Protein AF-E9GC43-F1 (afdb_monomer_lite)

Sequence (111 aa):
MTDYAIDRRLNSLTITDDTIWDQGLTAAPTGIAVFGQLIISTTRVPDFRIDQIDKTHIPLIKQPKSFRATLMQIADEVYGAFNKAHTNMDMIRLQMAQVPDYVMDCVRIIQ

Radius of gyration: 23.35 Å; chains: 1; bounding box: 50×37×61 Å

pLDDT: mean 80.89, std 14.32, range [49.03, 94.81]

Foldseek 3Di:
DVVVVVVVVVVVVVVVPVVVCVVVVVVLVVVVVVLVVVLVVPVVDDWAFQVPDDCVVPVQQPPRRTPNVSSVSVVVVSVVVVVVVVVVVVVVVVVVVCVVVVVVVVVVVVD

Organism: Daphnia pulex (NCBI:txid6669)

Secondary structure (DSSP, 8-state):
-HHHHHHHHHHHHHHHHHHHHHHHHHHHHHHHHHHHHHHHHHHHS------SS-TTS-TT-S-TT-HHHHHHHHHHHHHHHHHHHHHHHHHHHHHHHHHHHHHHHHHHHH-

Structure (mmCIF, N/CA/C/O backbone):
data_AF-E9GC43-F1
#
_entry.id   AF-E9GC43-F1
#
loop_
_atom_site.group_PDB
_atom_site.id
_atom_site.type_symbol
_atom_site.label_atom_id
_atom_site.label_alt_id
_atom_site.label_comp_id
_atom_site.label_asym_id
_atom_site.label_entity_id
_atom_site.label_seq_id
_atom_site.pdbx_PDB_ins_code
_atom_site.Cartn_x
_atom_site.Cartn_y
_atom_site.Cartn_z
_atom_site.occupancy
_atom_site.B_iso_or_equiv
_atom_site.auth_seq_id
_atom_site.auth_comp_id
_atom_site.auth_asym_id
_atom_site.auth_atom_id
_atom_site.pdbx_PDB_model_num
ATOM 1 N N . MET A 1 1 ? 22.131 -24.142 -37.087 1.00 49.03 1 MET A N 1
ATOM 2 C CA . MET A 1 1 ? 22.239 -24.847 -35.785 1.00 49.03 1 MET A CA 1
ATOM 3 C C . MET A 1 1 ? 22.377 -23.877 -34.605 1.00 49.03 1 MET A C 1
ATOM 5 O O . MET A 1 1 ? 21.915 -24.205 -33.524 1.00 49.03 1 MET A O 1
ATOM 9 N N . THR A 1 2 ? 22.944 -22.682 -34.804 1.00 53.09 2 THR A N 1
ATOM 10 C CA . THR A 1 2 ? 23.028 -21.587 -33.815 1.00 53.09 2 THR A CA 1
ATOM 11 C C . THR A 1 2 ? 21.692 -20.887 -33.533 1.00 53.09 2 THR A C 1
ATOM 13 O O . THR A 1 2 ? 21.419 -20.556 -32.387 1.00 53.09 2 THR A O 1
ATOM 16 N N . ASP A 1 3 ? 20.833 -20.744 -34.542 1.00 51.72 3 ASP A N 1
ATOM 17 C CA . ASP A 1 3 ? 19.540 -20.041 -34.448 1.00 51.72 3 ASP A CA 1
ATOM 18 C C . ASP A 1 3 ? 18.536 -20.741 -33.506 1.00 51.72 3 ASP A C 1
ATOM 20 O O . ASP A 1 3 ? 18.017 -20.154 -32.564 1.00 51.72 3 ASP A O 1
ATOM 24 N N . TYR A 1 4 ? 18.406 -22.066 -33.637 1.00 53.50 4 TYR A N 1
ATOM 25 C CA . TYR A 1 4 ? 17.558 -22.910 -32.780 1.00 53.50 4 TYR A CA 1
ATOM 26 C C . TYR A 1 4 ? 17.967 -22.899 -31.293 1.00 53.50 4 TYR A C 1
ATOM 28 O O . TYR A 1 4 ? 17.134 -23.058 -30.402 1.00 53.50 4 TYR A O 1
ATOM 36 N N . ALA A 1 5 ? 19.260 -22.721 -31.005 1.00 57.56 5 ALA A N 1
ATOM 37 C CA . ALA A 1 5 ? 19.765 -22.659 -29.635 1.00 57.56 5 ALA A CA 1
ATOM 38 C C . ALA A 1 5 ? 19.502 -21.292 -28.977 1.00 57.56 5 ALA A C 1
ATOM 40 O O . ALA A 1 5 ? 19.308 -21.232 -27.763 1.00 57.56 5 ALA A O 1
ATOM 41 N N . ILE A 1 6 ? 19.478 -20.215 -29.770 1.00 59.69 6 ILE A N 1
ATOM 42 C CA . ILE A 1 6 ? 19.144 -18.859 -29.318 1.00 59.69 6 ILE A CA 1
ATOM 43 C C . ILE A 1 6 ? 17.639 -18.756 -29.047 1.00 59.69 6 ILE A C 1
ATOM 45 O O . ILE A 1 6 ? 17.246 -18.291 -27.979 1.00 59.69 6 ILE A O 1
ATOM 49 N N . ASP A 1 7 ? 16.813 -19.293 -29.943 1.00 62.22 7 ASP A N 1
ATOM 50 C CA . ASP A 1 7 ? 15.350 -19.244 -29.850 1.00 62.22 7 ASP A CA 1
ATOM 51 C C . ASP A 1 7 ? 14.812 -20.042 -28.646 1.00 62.22 7 ASP A C 1
ATOM 53 O O . ASP A 1 7 ? 13.948 -19.597 -27.890 1.00 62.22 7 ASP A O 1
ATOM 57 N N . ARG A 1 8 ? 15.426 -21.198 -28.357 1.00 58.62 8 ARG A N 1
ATOM 58 C CA . ARG A 1 8 ? 15.125 -21.991 -27.153 1.00 58.62 8 ARG A CA 1
ATOM 59 C C . ARG A 1 8 ? 15.499 -21.265 -25.857 1.00 58.62 8 ARG A C 1
ATOM 61 O O . ARG A 1 8 ? 14.845 -21.466 -24.836 1.00 58.62 8 ARG A O 1
ATOM 68 N N . ARG A 1 9 ? 16.550 -20.439 -25.889 1.00 56.59 9 ARG A N 1
ATOM 69 C CA . ARG A 1 9 ? 17.026 -19.667 -24.735 1.00 56.59 9 ARG A CA 1
ATOM 70 C C . ARG A 1 9 ? 16.157 -18.427 -24.497 1.00 56.59 9 ARG A C 1
ATOM 72 O O . ARG A 1 9 ? 15.822 -18.158 -23.348 1.00 56.59 9 ARG A O 1
ATOM 79 N N . LEU A 1 10 ? 15.724 -17.748 -25.562 1.00 57.44 10 LEU A N 1
ATOM 80 C CA . LEU A 1 10 ? 14.730 -16.668 -25.515 1.00 57.44 10 LEU A CA 1
ATOM 81 C C . LEU A 1 10 ? 13.381 -17.167 -24.981 1.00 57.44 10 LEU A C 1
ATOM 83 O O . LEU A 1 10 ? 12.867 -16.598 -24.024 1.00 57.44 10 LEU A O 1
ATOM 87 N N . ASN A 1 11 ? 12.877 -18.296 -25.489 1.00 59.16 11 ASN A N 1
ATOM 88 C CA . ASN A 1 11 ? 11.620 -18.887 -25.013 1.00 59.16 11 ASN A CA 1
ATOM 89 C C . ASN A 1 11 ? 11.684 -19.385 -23.559 1.00 59.16 11 ASN A C 1
ATOM 91 O O . ASN A 1 11 ? 10.669 -19.421 -22.870 1.00 59.16 11 ASN A O 1
ATOM 95 N N . SER A 1 12 ? 12.867 -19.769 -23.065 1.00 54.56 12 SER A N 1
ATOM 96 C CA . SER A 1 12 ? 13.034 -20.124 -21.649 1.00 54.56 12 SER A CA 1
ATOM 97 C C . SER A 1 12 ? 13.063 -18.914 -20.713 1.00 54.56 12 SER A C 1
ATOM 99 O O . SER A 1 12 ? 12.774 -19.080 -19.536 1.00 54.56 12 SER A O 1
ATOM 101 N N . LEU A 1 13 ? 13.402 -17.724 -21.224 1.00 57.31 13 LEU A N 1
ATOM 102 C CA . LEU A 1 13 ? 13.411 -16.476 -20.456 1.00 57.31 13 LEU A CA 1
ATOM 103 C C . LEU A 1 13 ? 12.009 -15.855 -20.390 1.00 57.31 13 LEU A C 1
ATOM 105 O O . LEU A 1 13 ? 11.621 -15.371 -19.334 1.00 57.31 13 LEU A O 1
ATOM 109 N N . THR A 1 14 ? 11.230 -15.926 -21.474 1.00 53.97 14 THR A N 1
ATOM 110 C CA . THR A 1 14 ? 9.874 -15.350 -21.544 1.00 53.97 14 THR A CA 1
ATOM 111 C C . THR A 1 14 ? 8.869 -16.083 -20.651 1.00 53.97 14 THR A C 1
ATOM 113 O O . THR A 1 14 ? 8.145 -15.452 -19.890 1.00 53.97 14 THR A O 1
ATOM 116 N N . ILE A 1 15 ? 8.874 -17.422 -20.657 1.00 54.19 15 ILE A N 1
ATOM 117 C CA . ILE A 1 15 ? 7.895 -18.229 -19.901 1.00 54.19 15 ILE A CA 1
ATOM 118 C C . ILE A 1 15 ? 8.081 -18.095 -18.379 1.00 54.19 15 ILE A C 1
ATOM 120 O O . ILE A 1 15 ? 7.105 -18.167 -17.633 1.00 54.19 15 ILE A O 1
ATOM 124 N N . THR A 1 16 ? 9.312 -17.894 -17.896 1.00 50.50 16 THR A N 1
ATOM 125 C CA . THR A 1 16 ? 9.575 -17.738 -16.456 1.00 50.50 16 THR A CA 1
ATOM 126 C C . THR A 1 16 ? 9.291 -16.334 -15.937 1.00 50.50 16 THR A C 1
ATOM 128 O O . THR A 1 16 ? 8.908 -16.203 -14.779 1.00 50.50 16 THR A O 1
ATOM 131 N N . ASP A 1 17 ? 9.450 -15.299 -16.763 1.00 55.00 17 ASP A N 1
ATOM 132 C CA . ASP A 1 17 ? 9.271 -13.906 -16.335 1.00 55.00 17 ASP A CA 1
ATOM 133 C C . ASP A 1 17 ? 7.776 -13.539 -16.289 1.00 55.00 17 ASP A C 1
ATOM 135 O O . ASP A 1 17 ? 7.283 -13.048 -15.274 1.00 55.00 17 ASP A O 1
ATOM 139 N N . ASP A 1 18 ? 7.003 -13.897 -17.322 1.00 54.28 18 ASP A N 1
ATOM 140 C CA . ASP A 1 18 ? 5.586 -13.511 -17.446 1.00 54.28 18 ASP A CA 1
ATOM 141 C C . ASP A 1 18 ? 4.708 -14.041 -16.297 1.00 54.28 18 ASP A C 1
ATOM 143 O O . ASP A 1 18 ? 3.817 -13.344 -15.811 1.00 54.28 18 ASP A O 1
ATOM 147 N N . THR A 1 19 ? 4.986 -15.250 -15.796 1.00 58.50 19 THR A N 1
ATOM 148 C CA . THR A 1 19 ? 4.255 -15.829 -14.649 1.00 58.50 19 THR A CA 1
ATOM 149 C C . THR A 1 19 ? 4.546 -15.130 -13.318 1.00 58.50 19 THR A C 1
ATOM 151 O O . THR A 1 19 ? 3.673 -15.079 -12.449 1.00 58.50 19 THR A O 1
ATOM 154 N N . ILE A 1 20 ? 5.751 -14.571 -13.153 1.00 62.00 20 ILE A N 1
ATOM 155 C CA . ILE A 1 20 ? 6.148 -13.817 -11.956 1.00 62.00 20 ILE A CA 1
ATOM 156 C C . ILE A 1 20 ? 5.475 -12.444 -11.983 1.00 62.00 20 ILE A C 1
ATOM 158 O O . ILE A 1 20 ? 4.961 -11.985 -10.960 1.00 62.00 20 ILE A O 1
ATOM 162 N N . TRP A 1 21 ? 5.419 -11.819 -13.162 1.00 61.84 21 TRP A N 1
ATOM 163 C CA . TRP A 1 21 ? 4.707 -10.561 -13.355 1.00 61.84 21 TRP A CA 1
ATOM 164 C C . TRP A 1 21 ? 3.200 -10.730 -13.169 1.00 61.84 21 TRP A C 1
ATOM 166 O O . TRP A 1 21 ? 2.618 -9.947 -12.432 1.00 61.84 21 TRP A O 1
ATOM 176 N N . ASP A 1 22 ? 2.559 -11.762 -13.718 1.00 63.28 22 ASP A N 1
ATOM 177 C CA . ASP A 1 22 ? 1.109 -11.964 -13.557 1.00 63.28 22 ASP A CA 1
ATOM 178 C C . ASP A 1 22 ? 0.693 -12.149 -12.082 1.00 63.28 22 ASP A C 1
ATOM 180 O O . ASP A 1 22 ? -0.206 -11.468 -11.575 1.00 63.28 22 ASP A O 1
ATOM 184 N N . GLN A 1 23 ? 1.415 -12.990 -11.332 1.00 63.94 23 GLN A N 1
ATOM 185 C CA . GLN A 1 23 ? 1.169 -13.181 -9.896 1.00 63.94 23 GLN A CA 1
ATOM 186 C C . GLN A 1 23 ? 1.517 -11.933 -9.066 1.00 63.94 23 GLN A C 1
ATOM 188 O O . GLN A 1 23 ? 0.828 -11.614 -8.094 1.00 63.94 23 GLN A O 1
ATOM 193 N N . GLY A 1 24 ? 2.561 -11.194 -9.451 1.00 65.19 24 GLY A N 1
ATOM 194 C CA . GLY A 1 24 ? 2.954 -9.947 -8.795 1.00 65.19 24 GLY A CA 1
ATOM 195 C C . GLY A 1 24 ? 1.986 -8.788 -9.059 1.00 65.19 24 GLY A C 1
ATOM 196 O O . GLY A 1 24 ? 1.665 -8.030 -8.141 1.00 65.19 24 GLY A O 1
ATOM 197 N N . LEU A 1 25 ? 1.479 -8.663 -10.290 1.00 71.56 25 LEU A N 1
ATOM 198 C CA . LEU A 1 25 ? 0.563 -7.598 -10.701 1.00 71.56 25 LEU A CA 1
ATOM 199 C C . LEU A 1 25 ? -0.855 -7.814 -10.168 1.00 71.56 25 LEU A C 1
ATOM 201 O O . LEU A 1 25 ? -1.528 -6.833 -9.857 1.00 71.56 25 LEU A O 1
ATOM 205 N N . THR A 1 26 ? -1.314 -9.059 -10.014 1.00 79.94 26 THR A N 1
ATOM 206 C CA . THR A 1 26 ? -2.652 -9.361 -9.466 1.00 79.94 26 THR A CA 1
ATOM 207 C C . THR A 1 26 ? -2.748 -9.175 -7.948 1.00 79.94 26 THR A C 1
ATOM 209 O O . THR A 1 26 ? -3.836 -8.887 -7.428 1.00 79.94 26 THR A O 1
ATOM 212 N N . ALA A 1 27 ? -1.628 -9.265 -7.223 1.00 82.88 27 ALA A N 1
ATOM 213 C CA . ALA A 1 27 ? -1.590 -9.114 -5.768 1.00 82.88 27 ALA A CA 1
ATOM 214 C C . ALA A 1 27 ? -2.034 -7.716 -5.297 1.00 82.88 27 ALA A C 1
ATOM 216 O O . ALA A 1 27 ? -2.788 -7.594 -4.329 1.00 82.88 27 ALA A O 1
ATOM 217 N N . ALA A 1 28 ? -1.618 -6.658 -6.000 1.00 84.69 28 ALA A N 1
ATOM 218 C CA . ALA A 1 28 ? -1.926 -5.277 -5.624 1.00 84.69 28 ALA A CA 1
ATOM 219 C C . ALA A 1 28 ? -3.433 -4.933 -5.735 1.00 84.69 28 ALA A C 1
ATOM 221 O O . ALA A 1 28 ? -4.014 -4.519 -4.726 1.00 84.69 28 ALA A O 1
ATOM 222 N N . PRO A 1 29 ? -4.114 -5.146 -6.882 1.00 88.31 29 PRO A N 1
ATOM 223 C CA . PRO A 1 29 ? -5.556 -4.922 -7.003 1.00 88.31 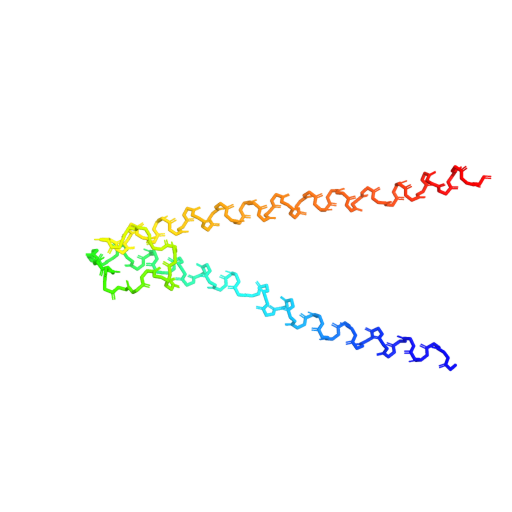29 PRO A CA 1
ATOM 224 C C . PRO A 1 29 ? -6.380 -5.763 -6.022 1.00 88.31 29 PRO A C 1
ATOM 226 O O . PRO A 1 29 ? -7.323 -5.256 -5.413 1.00 88.31 29 PRO A O 1
ATOM 229 N N . THR A 1 30 ? -6.001 -7.028 -5.820 1.00 90.38 30 THR A N 1
ATOM 230 C CA . THR A 1 30 ? -6.690 -7.930 -4.884 1.00 90.38 30 THR A CA 1
ATOM 231 C C . THR A 1 30 ? -6.560 -7.438 -3.443 1.00 90.38 30 THR A C 1
ATOM 233 O O . THR A 1 30 ? -7.553 -7.373 -2.715 1.00 90.38 30 THR A O 1
ATOM 236 N N . GLY A 1 31 ? -5.356 -7.022 -3.038 1.00 90.44 31 GLY A N 1
ATOM 237 C CA . GLY A 1 31 ? -5.110 -6.441 -1.720 1.00 90.44 31 GLY A CA 1
ATOM 238 C C . GLY A 1 31 ? -5.942 -5.180 -1.470 1.00 90.44 31 GLY A C 1
ATOM 239 O O . GLY A 1 31 ? -6.576 -5.068 -0.420 1.00 90.44 31 GLY A O 1
ATOM 240 N N . ILE A 1 32 ? -6.017 -4.270 -2.450 1.00 91.12 32 ILE A N 1
ATOM 241 C CA . ILE A 1 32 ? -6.855 -3.059 -2.365 1.00 91.12 32 ILE A CA 1
ATOM 242 C C . ILE A 1 32 ? -8.334 -3.420 -2.220 1.00 91.12 32 ILE A C 1
ATOM 244 O O . ILE A 1 32 ? -9.030 -2.811 -1.408 1.00 91.12 32 ILE A O 1
ATOM 248 N N . ALA A 1 33 ? -8.827 -4.400 -2.981 1.00 93.94 33 ALA A N 1
ATOM 249 C CA . ALA A 1 33 ? -10.227 -4.806 -2.915 1.00 93.94 33 ALA A CA 1
ATOM 250 C C . ALA A 1 33 ? -10.598 -5.302 -1.510 1.00 93.94 33 ALA A C 1
ATOM 252 O O . ALA A 1 33 ? -11.582 -4.839 -0.928 1.00 93.94 33 ALA A O 1
ATOM 253 N N . VAL A 1 34 ? -9.778 -6.184 -0.931 1.00 94.50 34 VAL A N 1
ATOM 254 C CA . VAL A 1 34 ? -9.967 -6.678 0.441 1.00 94.50 34 VAL A CA 1
ATOM 255 C C . VAL A 1 34 ? -9.888 -5.529 1.446 1.00 94.50 34 VAL A C 1
ATOM 257 O O . VAL A 1 34 ? -10.755 -5.396 2.310 1.00 94.50 34 VAL A O 1
ATOM 260 N N . PHE A 1 35 ? -8.896 -4.651 1.308 1.00 93.31 35 PHE A N 1
ATOM 261 C CA . PHE A 1 35 ? -8.716 -3.496 2.181 1.00 93.31 35 PHE A CA 1
ATOM 262 C C . PHE A 1 35 ? -9.912 -2.528 2.148 1.00 93.31 35 PHE A C 1
ATOM 264 O O . PHE A 1 35 ? -10.397 -2.098 3.196 1.00 93.31 35 PHE A O 1
ATOM 271 N N . GLY A 1 36 ? -10.452 -2.244 0.961 1.00 93.31 36 GLY A N 1
ATOM 272 C CA . GLY A 1 36 ? -11.650 -1.423 0.789 1.00 93.31 36 GLY A CA 1
ATOM 273 C C . GLY A 1 36 ? -12.882 -2.045 1.448 1.00 93.31 36 GLY A C 1
ATOM 274 O O . GLY A 1 36 ? -13.624 -1.354 2.150 1.00 93.31 36 GLY A O 1
ATOM 275 N N . GLN A 1 37 ? -13.067 -3.362 1.304 1.00 94.81 37 GLN A N 1
ATOM 276 C CA . GLN A 1 37 ? -14.139 -4.087 1.995 1.00 94.81 37 GLN A CA 1
ATOM 277 C C . GLN A 1 37 ? -13.994 -4.011 3.517 1.00 94.81 37 GLN A C 1
ATOM 279 O O . GLN A 1 37 ? -14.990 -3.830 4.221 1.00 94.81 37 GLN A O 1
ATOM 284 N N . LEU A 1 38 ? -12.767 -4.087 4.035 1.00 93.56 38 LEU A N 1
ATOM 285 C CA . LEU A 1 38 ? -12.494 -3.900 5.457 1.00 93.56 38 LEU A CA 1
ATOM 286 C C . LEU A 1 38 ? -12.883 -2.499 5.931 1.00 93.56 38 LEU A C 1
ATOM 288 O O . LEU A 1 38 ? -13.627 -2.385 6.904 1.00 93.56 38 LEU A O 1
ATOM 292 N N . ILE A 1 39 ? -12.455 -1.445 5.229 1.00 93.12 39 ILE A N 1
ATOM 293 C CA . ILE A 1 39 ? -12.818 -0.061 5.571 1.00 93.12 39 ILE A CA 1
ATOM 294 C C . ILE A 1 39 ? -14.339 0.097 5.615 1.00 93.12 39 ILE A C 1
ATOM 296 O O . ILE A 1 39 ? -14.872 0.567 6.622 1.00 93.12 39 ILE A O 1
ATOM 300 N N . ILE A 1 40 ? -15.049 -0.350 4.575 1.00 93.62 40 ILE A N 1
ATOM 301 C CA . ILE A 1 40 ? -16.516 -0.285 4.523 1.00 93.62 40 ILE A CA 1
ATOM 302 C C . ILE A 1 40 ? -17.130 -1.061 5.688 1.00 93.62 40 ILE A C 1
ATOM 304 O O . ILE A 1 40 ? -18.030 -0.554 6.356 1.00 93.62 40 ILE A O 1
ATOM 308 N N . SER A 1 41 ? -16.625 -2.257 5.984 1.00 92.88 41 SER A N 1
ATOM 309 C CA . SER A 1 41 ? -17.116 -3.075 7.093 1.00 92.88 41 SER A CA 1
ATOM 310 C C . SER A 1 41 ? -16.977 -2.347 8.427 1.00 92.88 41 SER A C 1
ATOM 312 O O . SER A 1 41 ? -17.939 -2.310 9.194 1.00 92.88 41 SER A O 1
ATOM 314 N N . THR A 1 42 ? -15.847 -1.665 8.668 1.00 92.94 42 THR A N 1
ATOM 315 C CA . THR A 1 42 ? -15.652 -0.892 9.906 1.00 92.94 42 THR A CA 1
ATOM 316 C C . THR A 1 42 ? -16.668 0.220 10.098 1.00 92.94 42 THR A C 1
ATOM 318 O O . THR A 1 42 ? -16.919 0.582 11.240 1.00 92.94 42 THR A O 1
ATOM 321 N N . THR A 1 43 ? -17.298 0.739 9.034 1.00 91.00 43 THR A N 1
ATOM 322 C CA . THR A 1 43 ? -18.346 1.769 9.160 1.00 91.00 43 THR A CA 1
ATOM 323 C C . THR A 1 43 ? -19.607 1.260 9.856 1.00 91.00 43 THR A C 1
ATOM 325 O O . THR A 1 43 ? -20.310 2.056 10.473 1.00 91.00 43 THR A O 1
ATOM 328 N N . ARG A 1 44 ? -19.869 -0.052 9.788 1.00 91.62 44 ARG A N 1
ATOM 329 C CA . ARG A 1 44 ? -21.092 -0.698 10.286 1.00 91.62 44 ARG A CA 1
ATOM 330 C C . ARG A 1 44 ? -20.935 -1.339 11.664 1.00 91.62 44 ARG A C 1
ATOM 332 O O . ARG A 1 44 ? -21.936 -1.723 12.259 1.00 91.62 44 ARG A O 1
ATOM 339 N N . VAL A 1 45 ? -19.705 -1.467 12.159 1.00 91.19 45 VAL A N 1
ATOM 340 C CA . VAL A 1 45 ? -19.400 -2.055 13.469 1.00 91.19 45 VAL A CA 1
ATOM 341 C C . VAL A 1 45 ? -18.805 -1.013 14.418 1.00 91.19 45 VAL A C 1
ATOM 343 O O . VAL A 1 45 ? -18.159 -0.063 13.963 1.00 91.19 45 VAL A O 1
ATOM 346 N N . PRO A 1 46 ? -19.013 -1.168 15.739 1.00 93.06 46 PRO A N 1
ATOM 347 C CA . PRO A 1 46 ? -18.303 -0.369 16.724 1.00 93.06 46 PRO A CA 1
ATOM 348 C C . PRO A 1 46 ? -16.795 -0.586 16.585 1.00 93.06 46 PRO A C 1
ATOM 350 O O . PRO A 1 46 ? -16.324 -1.690 16.309 1.00 93.06 46 PRO A O 1
ATOM 353 N N . ASP A 1 47 ? -16.046 0.497 16.752 1.00 94.06 47 ASP A N 1
ATOM 354 C CA . ASP A 1 47 ? -14.595 0.468 16.644 1.00 94.06 47 ASP A CA 1
ATOM 355 C C . ASP A 1 47 ? -13.975 -0.318 17.806 1.00 94.06 47 ASP A C 1
ATOM 357 O O . ASP A 1 47 ? -14.464 -0.281 18.938 1.00 94.06 47 ASP A O 1
ATOM 361 N N . PHE A 1 48 ? -12.895 -1.038 17.521 1.00 93.81 48 PHE A N 1
ATOM 362 C CA . PHE A 1 48 ? -12.231 -1.917 18.479 1.00 93.81 48 PHE A CA 1
ATOM 363 C C . PHE A 1 48 ? -10.718 -1.763 18.400 1.00 93.81 48 PHE A C 1
ATOM 365 O O . PHE A 1 48 ? -10.172 -1.168 17.476 1.00 93.81 48 PHE A O 1
ATOM 372 N N . ARG A 1 49 ? -10.029 -2.278 19.412 1.00 93.38 49 ARG A N 1
ATOM 373 C CA . ARG A 1 49 ? -8.580 -2.147 19.549 1.00 93.38 49 ARG A CA 1
ATOM 374 C C . ARG A 1 49 ? -7.889 -3.383 18.999 1.00 93.38 49 ARG A C 1
ATOM 376 O O . ARG A 1 49 ? -8.408 -4.487 19.114 1.00 93.38 49 ARG A O 1
ATOM 383 N N . ILE A 1 50 ? -6.701 -3.183 18.452 1.00 90.19 50 ILE A N 1
ATOM 384 C CA . ILE A 1 50 ? -5.819 -4.235 17.941 1.00 90.19 50 ILE A CA 1
ATOM 385 C C . ILE A 1 50 ? -4.418 -4.091 18.551 1.00 90.19 50 ILE A C 1
ATOM 387 O O . ILE A 1 50 ? -3.396 -4.198 17.883 1.00 90.19 50 ILE A O 1
ATOM 391 N N . ASP A 1 51 ? -4.367 -3.776 19.844 1.00 87.81 51 ASP A N 1
ATOM 392 C CA . ASP A 1 51 ? -3.138 -3.529 20.601 1.00 87.81 51 ASP A CA 1
ATOM 393 C C . ASP A 1 51 ? -2.462 -4.793 21.140 1.00 87.81 51 ASP A C 1
ATOM 395 O O . ASP A 1 51 ? -1.321 -4.718 21.587 1.00 87.81 51 ASP A O 1
ATOM 399 N N . GLN A 1 52 ? -3.105 -5.954 21.010 1.00 86.06 52 GLN A N 1
ATOM 400 C CA . GLN A 1 52 ? -2.545 -7.268 21.348 1.00 86.06 52 GLN A CA 1
ATOM 401 C C . GLN A 1 52 ? -1.751 -7.903 20.190 1.00 86.06 52 GLN A C 1
ATOM 403 O O . GLN A 1 52 ? -1.735 -9.121 20.036 1.00 86.06 52 GLN A O 1
ATOM 408 N N . ILE A 1 53 ? -1.120 -7.083 19.347 1.00 82.50 53 ILE A N 1
ATOM 409 C CA . ILE A 1 53 ? -0.329 -7.538 18.198 1.00 82.50 53 ILE A CA 1
ATOM 410 C C . ILE A 1 53 ? 1.140 -7.206 18.444 1.00 82.50 53 ILE A C 1
ATOM 412 O O . ILE A 1 53 ? 1.469 -6.102 18.888 1.00 82.50 53 ILE A O 1
ATOM 416 N N . ASP A 1 54 ? 2.028 -8.143 18.116 1.00 82.44 54 ASP A N 1
ATOM 417 C CA . ASP A 1 54 ? 3.459 -7.874 18.095 1.00 82.44 54 ASP A CA 1
ATOM 418 C C . ASP A 1 54 ? 3.805 -6.897 16.960 1.00 82.44 54 ASP A C 1
ATOM 420 O O . ASP A 1 54 ? 3.799 -7.230 15.772 1.00 82.44 54 ASP A O 1
ATOM 424 N N . LYS A 1 55 ? 4.104 -5.653 17.342 1.00 78.38 55 LYS A N 1
ATOM 425 C CA . LYS A 1 55 ? 4.428 -4.570 16.407 1.00 78.38 55 LYS A CA 1
ATOM 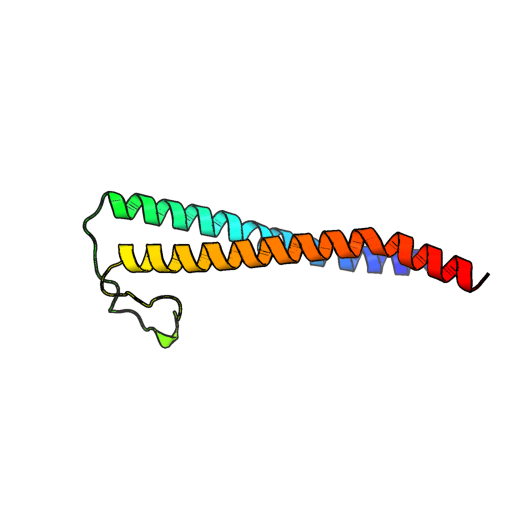426 C C . LYS A 1 55 ? 5.756 -4.771 15.688 1.00 78.38 55 LYS A C 1
ATOM 428 O O . LYS A 1 55 ? 5.960 -4.140 14.655 1.00 78.38 55 LYS A O 1
ATOM 433 N N . THR A 1 56 ? 6.650 -5.616 16.205 1.00 80.50 56 THR A N 1
ATOM 434 C CA . THR A 1 56 ? 7.940 -5.880 15.548 1.00 80.50 56 THR A CA 1
ATOM 435 C C . THR A 1 56 ? 7.749 -6.521 14.175 1.00 80.50 56 THR A C 1
ATOM 437 O O . THR A 1 56 ? 8.522 -6.256 13.257 1.00 80.50 56 THR A O 1
ATOM 440 N N . HIS A 1 57 ? 6.668 -7.284 14.007 1.00 77.06 57 HIS A N 1
ATOM 441 C CA . HIS A 1 57 ? 6.337 -7.970 12.765 1.00 77.06 57 HIS A CA 1
ATOM 442 C C . HIS A 1 57 ? 5.407 -7.169 11.839 1.00 77.06 57 HIS A C 1
ATOM 444 O O . HIS A 1 57 ? 5.269 -7.531 10.672 1.00 77.06 57 HIS A O 1
ATOM 450 N N . ILE A 1 58 ? 4.784 -6.079 12.316 1.00 81.94 58 ILE A N 1
ATOM 451 C CA . ILE A 1 58 ? 3.842 -5.267 11.525 1.00 81.94 58 ILE A CA 1
ATOM 452 C C . ILE A 1 58 ? 4.099 -3.761 11.737 1.00 81.94 58 ILE A C 1
ATOM 454 O O . ILE A 1 58 ? 3.362 -3.092 12.470 1.00 81.94 58 ILE A O 1
ATOM 458 N N . PRO A 1 59 ? 5.117 -3.186 11.068 1.00 83.62 59 PRO A N 1
ATOM 459 C CA . PRO A 1 59 ? 5.536 -1.798 11.289 1.00 83.62 59 PRO A CA 1
ATOM 460 C C . PRO A 1 59 ? 4.499 -0.751 10.849 1.00 83.62 59 PRO A C 1
ATOM 462 O O . PRO A 1 59 ? 4.556 0.399 11.282 1.00 83.62 59 PRO A O 1
ATOM 465 N N . LEU A 1 60 ? 3.531 -1.139 10.014 1.00 84.75 60 LEU A N 1
ATOM 466 C CA . LEU A 1 60 ? 2.481 -0.256 9.497 1.00 84.75 60 LEU A CA 1
ATOM 467 C C . LEU A 1 60 ? 1.420 0.109 10.553 1.00 84.75 60 LEU A C 1
ATOM 469 O O . LEU A 1 60 ? 0.672 1.064 10.361 1.00 84.75 60 LEU A O 1
ATOM 473 N N . ILE A 1 61 ? 1.340 -0.596 11.687 1.00 88.81 61 ILE A N 1
ATOM 474 C CA . ILE A 1 61 ? 0.342 -0.316 12.732 1.00 88.81 61 ILE A CA 1
ATOM 475 C C . ILE A 1 61 ? 0.869 0.765 13.690 1.00 88.81 61 ILE A C 1
ATOM 477 O O . ILE A 1 61 ? 1.585 0.465 14.650 1.00 88.81 61 ILE A O 1
ATOM 481 N N . LYS A 1 62 ? 0.473 2.032 13.489 1.00 88.88 62 LYS A N 1
ATOM 482 C CA . LYS A 1 62 ? 0.840 3.144 14.397 1.00 88.88 62 LYS A CA 1
ATOM 483 C C . LYS A 1 62 ? -0.269 3.492 15.392 1.00 88.88 62 LYS A C 1
ATOM 485 O O . LYS A 1 62 ? 0.038 3.932 16.499 1.00 88.88 62 LYS A O 1
ATOM 490 N N . GLN A 1 63 ? -1.539 3.253 15.053 1.00 89.69 63 GLN A N 1
ATOM 491 C CA . GLN A 1 63 ? -2.705 3.618 15.880 1.00 89.69 63 GLN A CA 1
ATOM 492 C C . GLN A 1 63 ? -3.512 2.411 16.408 1.00 89.69 63 GLN A C 1
ATOM 494 O O . GLN A 1 63 ? -4.726 2.355 16.228 1.00 89.69 63 GLN A O 1
ATOM 499 N N . PRO A 1 64 ? -2.910 1.468 17.161 1.00 90.12 64 PRO A N 1
ATOM 500 C CA . PRO A 1 64 ? -3.556 0.195 17.516 1.00 90.12 64 PRO A CA 1
ATOM 501 C C . PRO A 1 64 ? -4.756 0.330 18.469 1.00 90.12 64 PRO A C 1
ATOM 503 O O . PRO A 1 64 ? -5.471 -0.633 18.730 1.00 90.12 64 PRO A O 1
ATOM 506 N N . LYS A 1 65 ? -4.977 1.527 19.021 1.00 91.38 65 LYS A N 1
ATOM 507 C CA . LYS A 1 65 ? -6.089 1.833 19.928 1.00 91.38 65 LYS A CA 1
ATOM 508 C C . LYS A 1 65 ? -7.438 1.930 19.212 1.00 91.38 65 LYS A C 1
ATOM 510 O O . LYS A 1 65 ? -8.454 2.046 19.887 1.00 91.38 65 LYS A O 1
ATOM 515 N N . SER A 1 66 ? -7.430 1.947 17.885 1.00 93.31 66 SER A N 1
ATOM 516 C CA . SER A 1 66 ? -8.608 2.030 17.034 1.00 93.31 66 SER A CA 1
ATOM 517 C C . SER A 1 66 ? -8.298 1.312 15.727 1.00 93.31 66 SER A C 1
ATOM 519 O O . SER A 1 66 ? -7.358 1.664 15.006 1.00 93.31 66 SER A O 1
ATOM 521 N N . PHE A 1 67 ? -9.081 0.285 15.422 1.00 92.88 67 PHE A N 1
ATOM 522 C CA . PHE A 1 67 ? -8.949 -0.472 14.192 1.00 92.88 67 PHE A CA 1
ATOM 523 C C . PHE A 1 67 ? -9.255 0.419 12.993 1.00 92.88 67 PHE A C 1
ATOM 525 O O . PHE A 1 67 ? -8.496 0.440 12.025 1.00 92.88 67 PHE A O 1
ATOM 532 N N . ARG A 1 68 ? -10.303 1.244 13.096 1.00 93.81 68 ARG A N 1
ATOM 533 C CA . ARG A 1 68 ? -10.652 2.213 12.055 1.00 93.81 68 ARG A CA 1
ATOM 534 C C . ARG A 1 68 ? -9.540 3.241 11.824 1.00 93.81 68 ARG A C 1
ATOM 536 O O . ARG A 1 68 ? -9.210 3.519 10.674 1.00 93.81 68 ARG A O 1
ATOM 543 N N . ALA A 1 69 ? -8.939 3.784 12.885 1.00 93.75 69 ALA A N 1
ATOM 544 C CA . ALA A 1 69 ? -7.823 4.723 12.754 1.00 93.75 69 ALA A CA 1
ATOM 545 C C . ALA A 1 69 ? -6.586 4.053 12.144 1.00 93.75 69 ALA A C 1
ATOM 547 O O . ALA A 1 69 ? -5.917 4.661 11.312 1.00 93.75 69 ALA A O 1
ATOM 548 N N . THR A 1 70 ? -6.311 2.794 12.506 1.00 93.56 70 THR A N 1
ATOM 549 C CA . THR A 1 70 ? -5.228 2.015 11.889 1.00 93.56 70 THR A CA 1
ATOM 550 C C . THR A 1 70 ? -5.476 1.812 10.396 1.00 93.56 70 THR A C 1
ATOM 552 O O . THR A 1 70 ? -4.571 2.039 9.600 1.00 93.56 70 THR A O 1
ATOM 555 N N . LEU A 1 71 ? -6.696 1.444 9.990 1.00 93.94 71 LEU A N 1
ATOM 556 C CA . LEU A 1 71 ? -7.029 1.300 8.572 1.00 93.94 71 LEU A CA 1
ATOM 557 C C . LEU A 1 71 ? -6.890 2.623 7.818 1.00 93.94 71 LEU A C 1
ATOM 559 O O . LEU A 1 71 ? -6.290 2.637 6.753 1.00 93.94 71 LEU A O 1
ATOM 563 N N . MET A 1 72 ? -7.381 3.740 8.360 1.00 93.88 72 MET A N 1
ATOM 564 C CA . MET A 1 72 ? -7.238 5.040 7.693 1.00 93.88 72 MET A CA 1
ATOM 565 C C . MET A 1 72 ? -5.764 5.449 7.548 1.00 93.88 72 MET A C 1
ATOM 567 O O . MET A 1 72 ? -5.357 5.954 6.508 1.00 93.88 72 MET A O 1
ATOM 571 N N . GLN A 1 73 ? -4.947 5.181 8.566 1.00 93.69 73 GLN A N 1
ATOM 572 C CA . GLN A 1 73 ? -3.508 5.421 8.511 1.00 93.69 73 GLN A CA 1
ATOM 573 C C . GLN A 1 73 ? -2.829 4.561 7.433 1.00 93.69 73 GLN A C 1
ATOM 575 O O . GLN A 1 73 ? -2.018 5.068 6.666 1.00 93.69 73 GLN A O 1
ATOM 580 N N . ILE A 1 74 ? -3.174 3.274 7.340 1.00 93.12 74 ILE A N 1
ATOM 581 C CA . ILE A 1 74 ? -2.667 2.403 6.273 1.00 93.12 74 ILE A CA 1
ATOM 582 C C . ILE A 1 74 ? -3.146 2.901 4.901 1.00 93.12 74 ILE A C 1
ATOM 584 O O . ILE A 1 74 ? -2.378 2.857 3.947 1.00 93.12 74 ILE A O 1
ATOM 588 N N . ALA A 1 75 ? -4.376 3.413 4.791 1.00 93.12 75 ALA A N 1
ATOM 589 C CA . ALA A 1 75 ? -4.922 3.929 3.536 1.00 93.12 75 ALA A CA 1
ATOM 590 C C . ALA A 1 75 ? -4.119 5.127 3.008 1.00 93.12 75 ALA A C 1
ATOM 592 O O . ALA A 1 75 ? -3.847 5.195 1.811 1.00 93.12 75 ALA A O 1
ATOM 593 N N . ASP A 1 76 ? -3.708 6.031 3.898 1.00 93.56 76 ASP A N 1
ATOM 594 C CA . ASP A 1 76 ? -2.841 7.167 3.569 1.00 93.56 76 ASP A CA 1
ATOM 595 C C . ASP A 1 76 ? -1.468 6.704 3.046 1.00 93.56 76 ASP A C 1
ATOM 597 O O . ASP A 1 76 ? -1.004 7.153 1.995 1.00 93.56 76 ASP A O 1
ATOM 601 N N . GLU A 1 77 ? -0.855 5.718 3.710 1.00 92.44 77 GLU A N 1
ATOM 602 C CA . GLU A 1 77 ? 0.422 5.141 3.266 1.00 92.44 77 GLU A CA 1
ATOM 603 C C . GLU A 1 77 ? 0.301 4.422 1.916 1.00 92.44 77 GLU A C 1
ATOM 605 O O . GLU A 1 77 ? 1.158 4.586 1.043 1.00 92.44 77 GLU A O 1
ATOM 610 N N . VAL A 1 78 ? -0.785 3.670 1.713 1.00 90.88 78 VAL A N 1
ATOM 611 C CA . VAL A 1 78 ? -1.102 3.011 0.440 1.00 90.88 78 VAL A CA 1
ATOM 612 C C . VAL A 1 78 ? -1.249 4.053 -0.668 1.00 90.88 78 VAL A C 1
ATOM 614 O O . VAL A 1 78 ? -0.603 3.927 -1.707 1.00 90.88 78 VAL A O 1
ATOM 617 N N . TYR A 1 79 ? -2.031 5.112 -0.449 1.00 91.88 79 TYR A N 1
ATOM 618 C CA . TYR A 1 79 ? -2.204 6.190 -1.424 1.00 91.88 79 TYR A CA 1
ATOM 619 C C . TYR A 1 79 ? -0.863 6.826 -1.822 1.00 91.88 79 TYR A C 1
ATOM 621 O O . TYR A 1 79 ? -0.566 6.964 -3.011 1.00 91.88 79 TYR A O 1
ATOM 629 N N . GLY A 1 80 ? -0.011 7.141 -0.841 1.00 94.06 80 GLY A N 1
ATOM 630 C CA . GLY A 1 80 ? 1.328 7.674 -1.092 1.00 94.06 80 GLY A CA 1
ATOM 631 C C . GLY A 1 80 ? 2.214 6.721 -1.903 1.00 94.06 80 GLY A C 1
ATOM 632 O O . GLY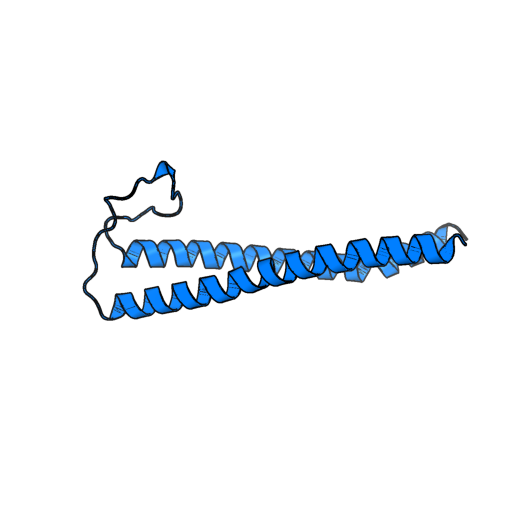 A 1 80 ? 2.885 7.150 -2.846 1.00 94.06 80 GLY A O 1
ATOM 633 N N . ALA A 1 81 ? 2.193 5.425 -1.580 1.00 91.19 81 ALA A N 1
ATOM 634 C CA . ALA A 1 81 ? 2.963 4.409 -2.293 1.00 91.19 81 ALA A CA 1
ATOM 635 C C . ALA A 1 81 ? 2.518 4.267 -3.758 1.00 91.19 81 ALA A C 1
ATOM 637 O O . ALA A 1 81 ? 3.365 4.274 -4.655 1.00 91.19 81 ALA A O 1
ATOM 638 N N . PHE A 1 82 ? 1.208 4.204 -4.013 1.00 91.31 82 PHE A N 1
ATOM 639 C CA . PHE A 1 82 ? 0.667 4.099 -5.371 1.00 91.31 82 PHE A CA 1
ATOM 640 C C . PHE A 1 82 ? 0.929 5.352 -6.202 1.00 91.31 82 PHE A C 1
ATOM 642 O O . PHE A 1 82 ? 1.335 5.229 -7.355 1.00 91.31 82 PHE A O 1
ATOM 649 N N . ASN A 1 83 ? 0.785 6.546 -5.624 1.00 94.00 83 ASN A N 1
ATOM 650 C CA . ASN A 1 83 ? 1.126 7.782 -6.326 1.00 94.00 83 ASN A CA 1
ATOM 651 C C . ASN A 1 83 ? 2.608 7.835 -6.698 1.00 94.00 83 ASN A C 1
ATOM 653 O O . ASN A 1 83 ? 2.948 8.172 -7.829 1.00 94.00 83 ASN A O 1
ATOM 657 N N . LYS A 1 84 ? 3.503 7.457 -5.777 1.00 94.31 84 LYS A N 1
ATOM 658 C CA . LYS A 1 84 ? 4.941 7.403 -6.065 1.00 94.31 84 LYS A CA 1
ATOM 659 C C . LYS A 1 84 ? 5.258 6.393 -7.169 1.00 94.31 84 LYS A C 1
ATOM 661 O O . LYS A 1 84 ? 6.042 6.700 -8.065 1.00 94.31 84 LYS A O 1
ATOM 666 N N . ALA A 1 85 ? 4.645 5.211 -7.118 1.00 90.62 85 ALA A N 1
ATOM 667 C CA . ALA A 1 85 ? 4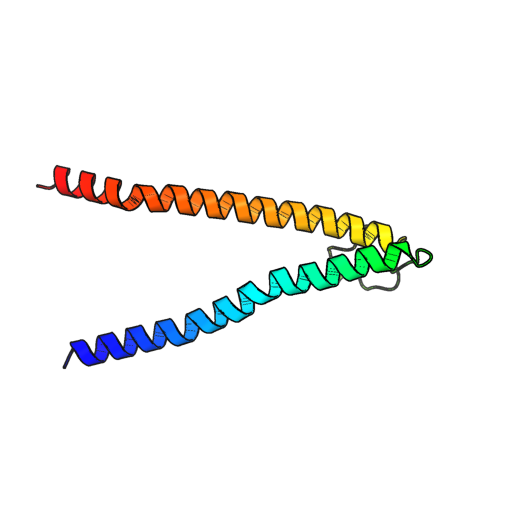.791 4.203 -8.161 1.00 90.62 85 ALA A CA 1
ATOM 668 C C . ALA A 1 85 ? 4.296 4.730 -9.516 1.00 90.62 85 ALA A C 1
ATOM 670 O O . ALA A 1 85 ? 5.016 4.626 -10.504 1.00 90.62 85 ALA A O 1
ATOM 671 N N . HIS A 1 86 ? 3.116 5.355 -9.555 1.00 90.44 86 HIS A N 1
ATOM 672 C CA . HIS A 1 86 ? 2.538 5.935 -10.766 1.00 90.44 86 HIS A CA 1
ATOM 673 C C . HIS A 1 86 ? 3.444 7.000 -11.396 1.00 90.44 86 HIS A C 1
ATOM 675 O O . HIS A 1 86 ? 3.771 6.895 -12.576 1.00 90.44 86 HIS A O 1
ATOM 681 N N . THR A 1 87 ? 3.923 7.964 -10.606 1.00 94.50 87 THR A N 1
ATOM 682 C CA . THR A 1 87 ? 4.841 9.010 -11.081 1.00 94.50 87 THR A CA 1
ATOM 683 C C . THR A 1 87 ? 6.131 8.423 -11.647 1.00 94.50 87 THR A C 1
ATOM 685 O O . THR A 1 87 ? 6.584 8.827 -12.716 1.00 94.50 87 THR A O 1
ATOM 688 N N . ASN A 1 88 ? 6.723 7.443 -10.960 1.00 91.94 88 ASN A N 1
ATOM 689 C CA . ASN A 1 88 ? 7.954 6.810 -11.424 1.00 91.94 88 ASN A CA 1
ATOM 690 C C . ASN A 1 88 ? 7.735 6.008 -12.715 1.00 91.94 88 ASN A C 1
ATOM 692 O O . ASN A 1 88 ? 8.578 6.053 -13.608 1.00 91.94 88 ASN A O 1
ATOM 696 N N . MET A 1 89 ? 6.606 5.301 -12.834 1.00 89.56 89 MET A N 1
ATOM 697 C CA . MET A 1 89 ? 6.243 4.594 -14.065 1.00 89.56 89 MET A CA 1
ATOM 698 C C . MET A 1 89 ? 6.077 5.562 -15.238 1.00 89.56 89 MET A C 1
ATOM 700 O O . MET A 1 89 ? 6.560 5.279 -16.333 1.00 89.56 89 MET A O 1
ATOM 704 N N . ASP A 1 90 ? 5.450 6.719 -15.015 1.00 92.88 90 ASP A N 1
ATOM 705 C CA . ASP A 1 90 ? 5.297 7.724 -16.066 1.00 92.88 90 ASP A CA 1
ATOM 706 C C . ASP A 1 90 ? 6.644 8.349 -16.463 1.00 92.88 90 ASP A C 1
ATOM 708 O O . ASP A 1 90 ? 6.925 8.520 -17.648 1.00 92.88 90 ASP A O 1
ATOM 712 N N . MET A 1 91 ? 7.537 8.587 -15.497 1.00 92.62 91 MET A N 1
ATOM 713 C CA . MET A 1 91 ? 8.899 9.053 -15.771 1.00 92.62 91 MET A CA 1
ATOM 714 C C . MET A 1 91 ? 9.694 8.053 -16.623 1.00 92.62 91 MET A C 1
ATOM 716 O O . MET A 1 91 ? 10.317 8.456 -17.604 1.00 92.62 91 MET A O 1
ATOM 720 N N . ILE A 1 92 ? 9.633 6.755 -16.300 1.00 90.00 92 ILE A N 1
ATOM 721 C CA . ILE A 1 92 ? 10.262 5.697 -17.108 1.00 90.00 92 ILE A CA 1
ATOM 722 C C . ILE A 1 92 ? 9.674 5.699 -18.520 1.00 90.00 92 ILE A C 1
ATOM 724 O O . ILE A 1 92 ? 10.420 5.677 -19.495 1.00 90.00 92 ILE A O 1
ATOM 728 N N . ARG A 1 93 ? 8.345 5.776 -18.647 1.00 89.25 93 ARG A N 1
ATOM 729 C CA . ARG A 1 93 ? 7.663 5.822 -19.947 1.00 89.25 93 ARG A CA 1
ATOM 730 C C . ARG A 1 93 ? 8.155 6.990 -20.803 1.00 89.25 93 ARG A C 1
ATOM 732 O O . ARG A 1 93 ? 8.453 6.793 -21.978 1.00 89.25 93 ARG A O 1
ATOM 739 N N . LEU A 1 94 ? 8.265 8.184 -20.218 1.00 89.81 94 LEU A N 1
ATOM 740 C CA . LEU A 1 94 ? 8.756 9.380 -20.906 1.00 89.81 94 LEU A CA 1
ATOM 741 C C . LEU A 1 94 ? 10.224 9.246 -21.327 1.00 89.81 94 LEU A C 1
ATOM 743 O O . LEU A 1 94 ? 10.559 9.583 -22.458 1.00 89.81 94 LEU A O 1
ATOM 747 N N . GLN A 1 95 ? 11.091 8.730 -20.452 1.00 85.81 95 GLN A N 1
ATOM 748 C CA . GLN A 1 95 ? 12.507 8.520 -20.771 1.00 85.81 95 GLN A CA 1
ATOM 749 C C . GLN A 1 95 ? 12.692 7.475 -21.876 1.00 85.81 95 GLN A C 1
ATOM 751 O O . GLN A 1 95 ? 13.456 7.701 -22.809 1.00 85.81 95 GLN A O 1
ATOM 756 N N . MET A 1 96 ? 11.954 6.365 -21.819 1.00 81.88 96 MET A N 1
ATOM 757 C CA . MET A 1 96 ? 12.019 5.309 -22.833 1.00 81.88 96 MET A CA 1
ATOM 758 C C . MET A 1 96 ? 11.496 5.779 -24.193 1.00 81.88 96 MET A C 1
ATOM 760 O O . MET A 1 96 ? 12.031 5.370 -25.220 1.00 81.88 96 MET A O 1
ATOM 764 N N . ALA A 1 97 ? 10.512 6.683 -24.221 1.00 83.00 97 ALA A N 1
ATOM 765 C CA . ALA A 1 97 ? 10.038 7.289 -25.464 1.00 83.00 97 ALA A CA 1
ATOM 766 C C . ALA A 1 97 ? 11.115 8.133 -26.175 1.00 83.00 97 ALA A C 1
ATOM 768 O O . ALA A 1 97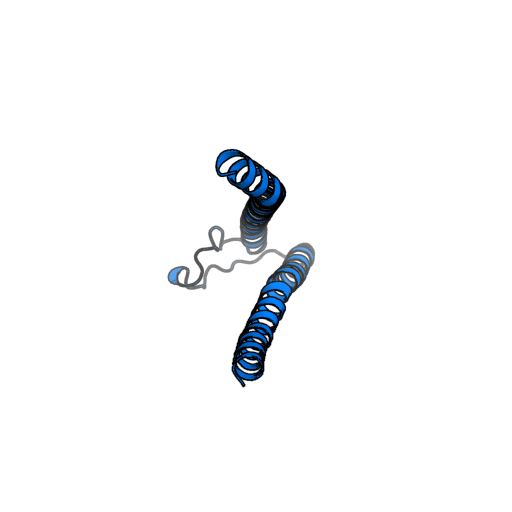 ? 11.058 8.267 -27.391 1.00 83.00 97 ALA A O 1
ATOM 769 N N . GLN A 1 98 ? 12.101 8.664 -25.441 1.00 77.50 98 GLN A N 1
ATOM 770 C CA . GLN A 1 98 ? 13.195 9.484 -25.986 1.00 77.50 98 GLN A CA 1
ATOM 771 C C . GLN A 1 98 ? 14.416 8.664 -26.431 1.00 77.50 98 GLN A C 1
ATOM 773 O O . GLN A 1 98 ? 15.292 9.181 -27.124 1.00 77.50 98 GLN A O 1
ATOM 778 N N . VAL A 1 99 ? 14.499 7.384 -26.050 1.00 78.81 99 VAL A N 1
ATOM 779 C CA . VAL A 1 99 ? 15.633 6.509 -26.394 1.00 78.81 99 VAL A CA 1
ATOM 780 C C . VAL A 1 99 ? 15.844 6.376 -27.913 1.00 78.81 99 VAL A C 1
ATOM 782 O O . VAL A 1 99 ? 16.995 6.487 -28.338 1.00 78.81 99 VAL A O 1
ATOM 785 N N . PRO A 1 100 ? 14.808 6.179 -28.756 1.00 75.25 100 PRO A N 1
ATOM 786 C CA . PRO A 1 100 ? 14.993 6.064 -30.204 1.00 75.25 100 PRO A CA 1
ATOM 787 C C . PRO A 1 100 ? 15.629 7.307 -30.838 1.00 75.25 100 PRO A C 1
ATOM 789 O O . PRO A 1 100 ? 16.514 7.172 -31.682 1.00 75.25 100 PRO A O 1
ATOM 792 N N . ASP A 1 101 ? 15.228 8.502 -30.396 1.00 74.00 101 ASP A N 1
ATOM 793 C CA . ASP A 1 101 ? 15.758 9.771 -30.908 1.00 74.00 101 ASP A CA 1
ATOM 794 C C . ASP A 1 101 ? 17.235 9.937 -30.540 1.00 74.00 101 ASP A C 1
ATOM 796 O O . ASP A 1 101 ? 18.060 10.280 -31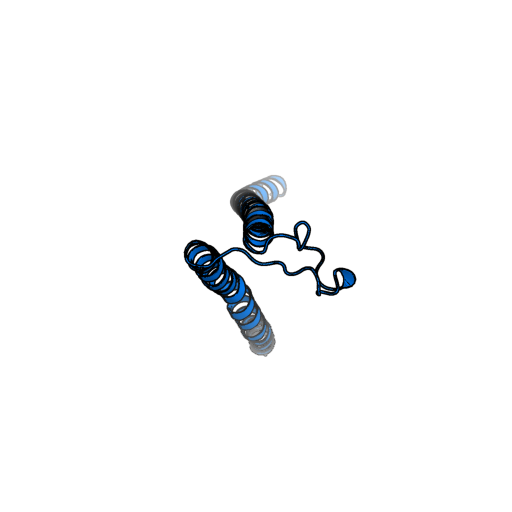.387 1.00 74.00 101 ASP A O 1
ATOM 800 N N . TYR A 1 102 ? 17.596 9.589 -29.301 1.00 73.06 102 TYR A N 1
ATOM 801 C CA . TYR A 1 102 ? 18.982 9.630 -28.837 1.00 73.06 102 TYR A CA 1
ATOM 802 C C . TYR A 1 102 ? 19.883 8.676 -29.635 1.00 73.06 102 TYR A C 1
ATOM 804 O O . TYR A 1 102 ? 20.999 9.029 -30.016 1.00 73.06 102 TYR A O 1
ATOM 812 N N . VAL A 1 103 ? 19.389 7.470 -29.936 1.00 77.31 103 VAL A N 1
ATOM 813 C CA . VAL A 1 103 ? 20.111 6.488 -30.759 1.00 77.31 103 VAL A CA 1
ATOM 814 C C . VAL A 1 103 ? 20.289 6.997 -32.192 1.00 77.31 103 VAL A C 1
ATOM 816 O O . VAL A 1 103 ? 21.382 6.870 -32.747 1.00 77.31 103 VAL A O 1
ATOM 819 N N . MET A 1 104 ? 19.257 7.606 -32.782 1.00 75.12 104 MET A N 1
ATOM 820 C CA . MET A 1 104 ? 19.334 8.186 -34.128 1.00 75.12 104 MET A CA 1
ATOM 821 C C . MET A 1 104 ? 20.335 9.341 -34.214 1.00 75.12 104 MET A C 1
ATOM 823 O O . MET A 1 104 ? 21.123 9.401 -35.160 1.00 75.12 104 MET A O 1
ATOM 827 N N . ASP A 1 105 ? 20.356 10.228 -33.219 1.00 80.50 105 ASP A N 1
ATOM 828 C CA . ASP A 1 105 ? 21.329 11.317 -33.156 1.00 80.50 105 ASP A CA 1
ATOM 829 C C . ASP A 1 105 ? 22.765 10.794 -33.012 1.00 80.50 105 ASP A C 1
ATOM 831 O O . ASP A 1 105 ? 23.662 11.276 -33.706 1.00 80.50 105 ASP A O 1
ATOM 835 N N . CYS A 1 106 ? 22.994 9.767 -32.185 1.00 75.25 106 CYS A N 1
ATOM 836 C CA . CYS A 1 106 ? 24.306 9.127 -32.076 1.00 75.25 106 CYS A CA 1
ATOM 837 C C . CYS A 1 106 ? 24.769 8.522 -33.408 1.00 75.25 106 CYS A C 1
ATOM 839 O O . CYS A 1 106 ? 25.910 8.743 -33.806 1.00 75.25 106 CYS A O 1
ATOM 841 N N . VAL A 1 107 ? 23.900 7.799 -34.124 1.00 79.50 107 VAL A N 1
ATOM 842 C CA . VAL A 1 107 ? 24.241 7.228 -35.441 1.00 79.50 107 VAL A CA 1
ATOM 843 C C . VAL A 1 107 ? 24.594 8.332 -36.441 1.00 79.50 107 VAL A C 1
ATOM 845 O O . VAL A 1 107 ? 25.583 8.199 -37.157 1.00 79.50 107 VAL A O 1
ATOM 848 N N . ARG A 1 108 ? 23.858 9.451 -36.442 1.00 71.62 108 ARG A N 1
ATOM 849 C CA . ARG A 1 108 ? 24.114 10.593 -37.336 1.00 71.62 108 ARG A CA 1
ATOM 850 C C . ARG A 1 108 ? 25.444 11.306 -37.060 1.00 71.62 108 ARG A C 1
ATOM 852 O O . ARG A 1 108 ? 25.966 11.948 -37.958 1.00 71.62 108 ARG A O 1
ATOM 859 N N . ILE A 1 109 ? 25.973 11.236 -35.837 1.00 79.44 109 ILE A N 1
ATOM 860 C CA . ILE A 1 109 ? 27.271 11.838 -35.473 1.00 79.44 109 ILE A CA 1
ATOM 861 C C . ILE A 1 109 ? 28.452 10.948 -35.896 1.00 79.44 109 ILE A C 1
ATOM 863 O O . ILE A 1 109 ? 29.552 11.452 -36.109 1.00 79.44 109 ILE A O 1
ATOM 867 N N . ILE A 1 110 ? 28.246 9.631 -35.967 1.00 79.56 110 ILE A N 1
ATOM 868 C CA . ILE A 1 110 ? 29.308 8.650 -36.242 1.00 79.56 110 ILE A CA 1
ATOM 869 C C . ILE A 1 110 ? 29.424 8.343 -37.753 1.00 79.56 110 ILE A C 1
ATOM 871 O O . ILE A 1 110 ? 30.459 7.836 -38.186 1.00 79.56 110 ILE A O 1
ATOM 875 N N . GLN A 1 111 ? 28.384 8.638 -38.543 1.00 50.09 111 GLN A N 1
ATOM 876 C CA . GLN A 1 111 ? 28.387 8.574 -40.015 1.00 50.09 111 GLN A CA 1
ATOM 877 C C . GLN A 1 111 ? 28.947 9.847 -40.653 1.00 50.09 111 GLN A C 1
ATOM 879 O O . GLN A 1 111 ? 29.604 9.704 -41.710 1.00 50.09 111 GLN A O 1
#